Protein AF-A0A943KWG0-F1 (afdb_monomer)

Sequence (49 aa):
MAISDKNDRLTIIINKETKNKLAKIAEADGRSISNYVSRLIEKHVEEKR

Solvent-accessible surface area (backbone atoms only — not comparable to full-atom values): 3185 Å² total; per-residue (Å²): 133,86,69,58,95,91,59,83,88,86,89,81,90,74,59,71,65,60,52,53,51,45,46,54,54,16,51,76,70,76,40,52,52,66,59,46,50,53,52,52,50,52,51,53,55,61,77,73,107

Radius of gyration: 12.51 Å; Cα contacts (8 Å, |Δi|>4): 12; chains: 1; bounding box: 26×28×28 Å

Secondary structure (DSSP, 8-state):
-PPPTT---------HHHHHHHHHHHHHTTS-HHHHHHHHHHHHHHHT-

Foldseek 3Di:
DDDPPVDDDDDDDDDPVVVVVLCVVQVVVVHDSVVVVVVVVVVVVVVVD

Nearest PDB structures (fold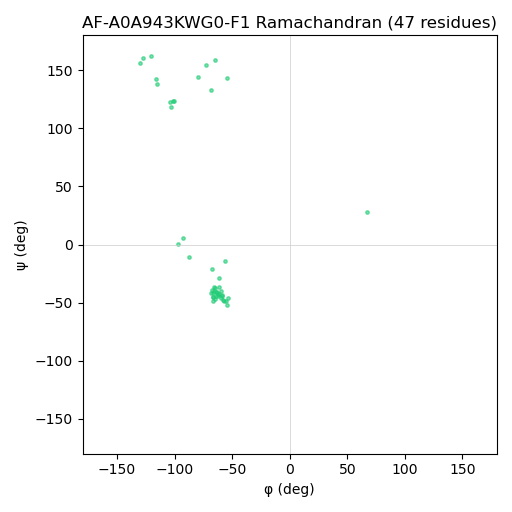seek):
  1bdv-assembly1_B  TM=8.187E-01  e=1.713E-01  Lederbergvirus P22
  3h87-assembly1_C  TM=8.796E-01  e=3.022E+00  Mycobacterium tuberculosis H37Rv
  8pv2-assembly1_CQ  TM=5.007E-01  e=9.384E+00  Thermochaetoides thermophila DSM 1495

Structure (mmCIF, N/CA/C/O backbone):
data_AF-A0A943KWG0-F1
#
_entry.id   AF-A0A943KWG0-F1
#
loop_
_atom_site.group_PDB
_atom_site.id
_atom_site.type_symbol
_atom_site.label_atom_id
_atom_site.label_alt_id
_atom_site.label_comp_id
_atom_site.label_asym_id
_atom_site.label_entity_id
_atom_site.label_seq_id
_atom_site.pdbx_PDB_ins_code
_atom_site.Cartn_x
_atom_site.Cartn_y
_atom_site.Cartn_z
_atom_site.occupancy
_atom_site.B_iso_or_equiv
_atom_site.auth_seq_id
_atom_site.auth_comp_id
_atom_site.auth_asym_id
_atom_site.auth_atom_id
_atom_site.pdbx_PDB_model_num
ATOM 1 N N . MET A 1 1 ? 17.203 -11.536 1.945 1.00 46.75 1 MET A N 1
ATOM 2 C CA . MET A 1 1 ? 15.857 -12.020 1.568 1.00 46.75 1 MET A CA 1
ATOM 3 C C . MET A 1 1 ? 15.714 -11.894 0.064 1.00 46.75 1 MET A C 1
ATOM 5 O O . MET A 1 1 ? 15.591 -10.775 -0.425 1.00 46.75 1 MET A O 1
ATOM 9 N N . ALA A 1 2 ? 15.825 -13.015 -0.650 1.00 58.22 2 ALA A N 1
ATOM 10 C CA . ALA A 1 2 ? 15.488 -13.069 -2.066 1.00 58.22 2 ALA A CA 1
ATOM 11 C C . ALA A 1 2 ? 13.974 -12.889 -2.201 1.00 58.22 2 ALA A C 1
ATOM 13 O O . ALA A 1 2 ? 13.200 -13.463 -1.434 1.00 58.22 2 ALA A O 1
ATOM 14 N N . ILE A 1 3 ? 13.568 -12.022 -3.112 1.00 71.19 3 ILE A N 1
ATOM 15 C CA . ILE A 1 3 ? 12.173 -11.902 -3.510 1.00 71.19 3 ILE A CA 1
ATOM 16 C C . ILE A 1 3 ? 11.910 -13.050 -4.491 1.00 71.19 3 ILE A C 1
ATOM 18 O O . ILE A 1 3 ? 12.821 -13.428 -5.221 1.00 71.19 3 ILE A O 1
ATOM 22 N N . SER A 1 4 ? 10.714 -13.642 -4.475 1.00 81.31 4 SER A N 1
ATOM 23 C CA . SER A 1 4 ? 10.333 -14.628 -5.498 1.00 81.31 4 SER A CA 1
ATOM 24 C C . SER A 1 4 ? 10.513 -14.024 -6.892 1.00 81.31 4 SER A C 1
ATOM 26 O O . SER A 1 4 ? 10.170 -12.861 -7.073 1.00 81.31 4 SER A O 1
ATOM 28 N N . ASP A 1 5 ? 10.950 -14.810 -7.879 1.00 79.88 5 ASP A N 1
ATOM 29 C CA . ASP A 1 5 ? 11.129 -14.359 -9.274 1.00 79.88 5 ASP A CA 1
ATOM 30 C C . ASP A 1 5 ? 9.859 -13.753 -9.905 1.00 79.88 5 ASP A C 1
ATOM 32 O O . ASP A 1 5 ? 9.916 -13.114 -10.951 1.00 79.88 5 ASP A O 1
ATOM 36 N N . 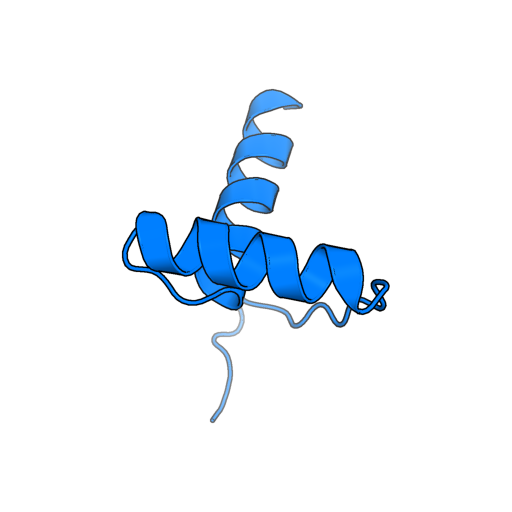LYS A 1 6 ? 8.695 -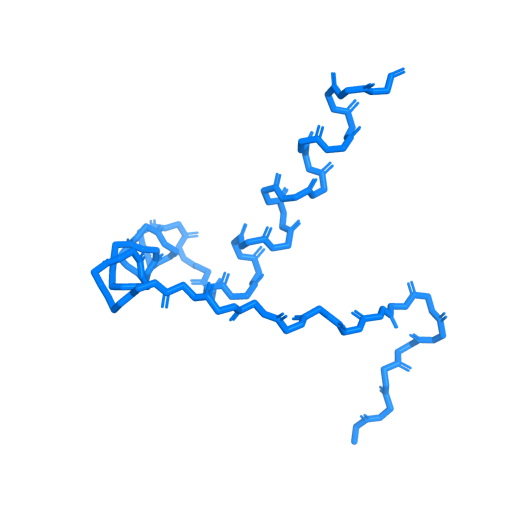13.956 -9.276 1.00 86.06 6 LYS A N 1
ATOM 37 C CA . LYS A 1 6 ? 7.402 -13.402 -9.700 1.00 86.06 6 LYS A CA 1
ATOM 38 C C . LYS A 1 6 ? 7.103 -12.007 -9.149 1.00 86.06 6 LYS A C 1
ATOM 40 O O . LYS A 1 6 ? 6.125 -11.399 -9.569 1.00 86.06 6 LYS A O 1
ATOM 45 N N . ASN A 1 7 ? 7.889 -11.528 -8.190 1.00 86.69 7 ASN A N 1
ATOM 46 C CA . ASN A 1 7 ? 7.627 -10.289 -7.472 1.00 86.69 7 ASN A CA 1
ATOM 47 C C . ASN A 1 7 ? 8.733 -9.273 -7.777 1.00 86.69 7 ASN A C 1
ATOM 49 O O . ASN A 1 7 ? 9.915 -9.605 -7.747 1.00 86.69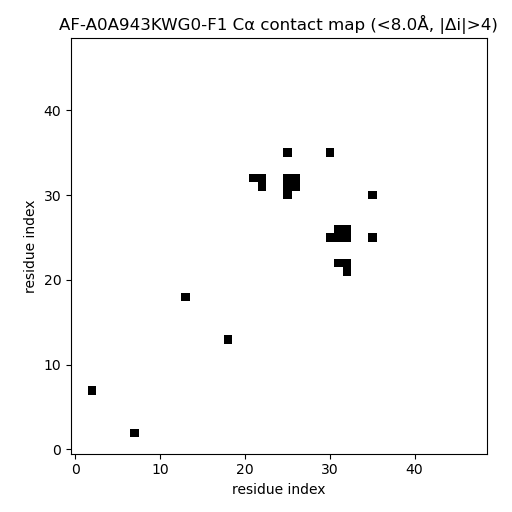 7 ASN A O 1
ATOM 53 N N . ASP A 1 8 ? 8.346 -8.016 -7.982 1.00 88.56 8 ASP A N 1
ATOM 54 C CA . ASP A 1 8 ? 9.273 -6.905 -8.212 1.00 88.56 8 ASP A CA 1
ATOM 55 C C . ASP A 1 8 ? 9.100 -5.809 -7.142 1.00 88.56 8 ASP A C 1
ATOM 57 O O . ASP A 1 8 ? 8.102 -5.775 -6.413 1.00 88.56 8 ASP A O 1
ATOM 61 N N . ARG A 1 9 ? 10.090 -4.920 -6.994 1.00 88.38 9 ARG A N 1
ATOM 62 C CA . ARG A 1 9 ? 10.059 -3.800 -6.044 1.00 88.38 9 ARG A CA 1
ATOM 63 C C . ARG A 1 9 ? 9.710 -2.497 -6.739 1.00 88.38 9 ARG A C 1
ATOM 65 O O . ARG A 1 9 ? 10.464 -1.990 -7.560 1.00 88.38 9 ARG A O 1
ATOM 72 N N . LEU A 1 10 ? 8.649 -1.863 -6.257 1.00 87.88 10 LEU A N 1
ATOM 73 C CA . LEU A 1 10 ? 8.316 -0.488 -6.596 1.00 87.88 10 LEU A CA 1
ATOM 74 C C . LEU A 1 10 ? 8.671 0.442 -5.429 1.00 87.88 10 LEU A C 1
ATOM 76 O O . LEU A 1 10 ? 8.168 0.276 -4.318 1.00 87.88 10 LEU A O 1
ATOM 80 N N . THR A 1 11 ? 9.513 1.444 -5.685 1.00 91.75 11 THR A N 1
ATOM 81 C CA . THR A 1 11 ? 9.764 2.540 -4.736 1.00 91.75 11 THR A CA 1
ATOM 82 C C . THR A 1 11 ? 8.974 3.765 -5.173 1.00 91.75 11 THR A C 1
ATOM 84 O O . THR A 1 11 ? 9.141 4.235 -6.294 1.00 91.75 11 THR A O 1
ATOM 87 N N . ILE A 1 12 ? 8.131 4.297 -4.286 1.00 90.31 12 ILE A N 1
ATOM 88 C CA . ILE A 1 12 ? 7.317 5.488 -4.553 1.00 90.31 12 ILE A CA 1
ATOM 89 C C . ILE A 1 12 ? 7.705 6.640 -3.632 1.00 90.31 12 ILE A C 1
ATOM 91 O O . ILE A 1 12 ? 7.978 6.446 -2.445 1.00 90.31 12 ILE A O 1
ATOM 95 N N . ILE A 1 13 ? 7.683 7.855 -4.175 1.00 94.88 13 ILE A N 1
ATOM 96 C CA . ILE A 1 13 ? 7.839 9.090 -3.408 1.00 94.88 13 ILE A CA 1
ATOM 97 C C . ILE A 1 13 ? 6.456 9.718 -3.265 1.00 94.88 13 ILE A C 1
ATOM 99 O O . ILE A 1 13 ? 5.817 10.071 -4.251 1.00 94.88 13 ILE A O 1
ATOM 103 N N . ILE A 1 14 ? 6.000 9.859 -2.024 1.00 93.88 14 ILE A N 1
ATOM 104 C CA . ILE A 1 14 ? 4.740 10.518 -1.676 1.00 93.88 14 ILE A CA 1
ATOM 105 C C . ILE A 1 14 ? 4.994 11.535 -0.568 1.00 93.88 14 ILE A C 1
ATOM 107 O O . ILE A 1 14 ? 5.950 11.412 0.202 1.00 93.88 14 ILE A O 1
ATOM 111 N N . ASN A 1 15 ? 4.130 12.543 -0.466 1.00 96.94 15 ASN A N 1
ATOM 112 C CA . ASN A 1 15 ? 4.237 13.517 0.612 1.00 96.94 15 ASN A CA 1
ATOM 113 C C . ASN A 1 15 ? 3.981 12.854 1.990 1.00 96.94 15 ASN A C 1
ATOM 115 O O . ASN A 1 15 ? 3.364 11.787 2.107 1.00 96.94 15 ASN A O 1
ATOM 119 N N . LYS A 1 16 ? 4.474 13.498 3.057 1.00 95.62 16 LYS A N 1
ATOM 120 C CA . LYS A 1 16 ? 4.371 12.970 4.429 1.00 95.62 16 LYS A CA 1
ATOM 121 C C . LYS A 1 16 ? 2.920 12.815 4.889 1.00 95.62 16 LYS A C 1
ATOM 123 O O . LYS A 1 16 ? 2.602 11.861 5.593 1.00 95.62 16 LYS A O 1
ATOM 128 N N . GLU A 1 17 ? 2.047 13.733 4.488 1.00 96.31 17 GLU A N 1
ATOM 129 C CA . GLU A 1 17 ? 0.642 13.723 4.893 1.00 96.31 17 GLU A CA 1
ATOM 130 C C . GLU A 1 17 ? -0.097 12.496 4.341 1.00 96.31 17 GLU A C 1
ATOM 132 O O . GLU A 1 17 ? -0.754 11.776 5.091 1.00 96.31 17 GLU A O 1
ATOM 137 N N . THR A 1 18 ? 0.078 12.201 3.054 1.00 94.88 18 THR A N 1
ATOM 138 C CA . THR A 1 18 ? -0.474 11.023 2.383 1.00 94.88 18 THR A CA 1
ATOM 139 C C . THR A 1 18 ? 0.058 9.746 3.015 1.00 94.88 18 THR A C 1
ATOM 141 O O . THR A 1 18 ? -0.726 8.841 3.293 1.00 94.88 18 THR A O 1
ATOM 144 N N . LYS A 1 19 ? 1.361 9.681 3.326 1.00 94.38 19 LYS A N 1
ATOM 145 C CA . LYS A 1 19 ? 1.935 8.529 4.036 1.00 94.38 19 LYS A CA 1
ATOM 146 C C . LYS A 1 19 ? 1.261 8.306 5.395 1.00 94.38 19 LYS A C 1
ATOM 148 O O . LYS A 1 19 ? 0.921 7.174 5.725 1.00 94.38 19 LYS A O 1
ATOM 153 N N . ASN A 1 20 ? 1.030 9.373 6.159 1.00 95.25 20 ASN A N 1
ATOM 154 C CA . ASN A 1 20 ? 0.375 9.284 7.465 1.00 95.25 20 ASN A CA 1
ATOM 155 C C . ASN A 1 20 ? -1.096 8.866 7.353 1.00 95.25 20 ASN A C 1
ATOM 157 O O . ASN A 1 20 ? -1.571 8.072 8.161 1.00 95.25 20 ASN A O 1
ATOM 161 N N . LYS A 1 21 ? -1.823 9.366 6.347 1.00 95.25 21 LYS A N 1
ATOM 162 C CA . LYS A 1 21 ? -3.202 8.934 6.076 1.00 95.25 21 LYS A CA 1
ATOM 163 C C . LYS A 1 21 ? -3.250 7.454 5.688 1.00 95.25 21 LYS A C 1
ATOM 165 O O . LYS A 1 21 ? -4.057 6.719 6.245 1.00 95.25 21 LYS A O 1
ATOM 170 N N . LEU A 1 22 ? -2.346 7.002 4.816 1.00 93.94 22 LEU A N 1
ATOM 171 C CA . LEU A 1 22 ? -2.222 5.589 4.442 1.00 93.94 22 LEU A CA 1
ATOM 172 C C . LEU A 1 22 ? -1.913 4.695 5.642 1.00 93.94 22 LEU A C 1
ATOM 174 O O . LEU A 1 22 ? -2.485 3.617 5.738 1.00 93.94 22 LEU A O 1
ATOM 178 N N . ALA A 1 23 ? -1.055 5.143 6.564 1.00 93.44 23 ALA A N 1
ATOM 179 C CA . ALA A 1 23 ? -0.763 4.408 7.793 1.00 93.44 23 ALA A CA 1
ATOM 180 C C . ALA A 1 23 ? -2.032 4.143 8.610 1.00 93.44 23 ALA A C 1
ATOM 182 O O . ALA A 1 23 ? -2.302 2.9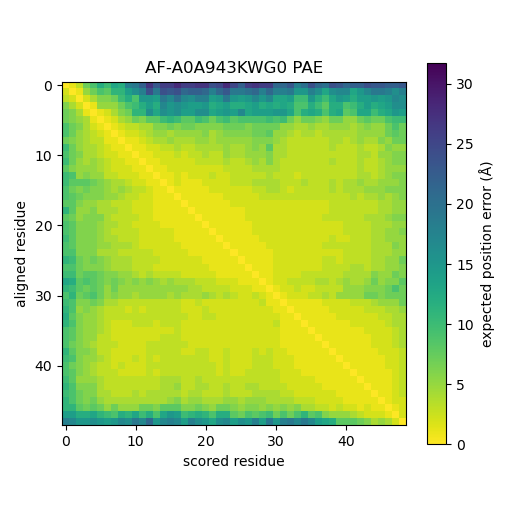98 8.951 1.00 93.44 23 ALA A O 1
ATOM 183 N N . LYS A 1 24 ? -2.849 5.180 8.833 1.00 95.31 24 LYS A N 1
ATOM 184 C CA . LYS A 1 24 ? -4.108 5.065 9.585 1.00 95.31 24 LYS A CA 1
ATOM 185 C C . LYS A 1 24 ? -5.126 4.160 8.893 1.00 95.31 24 LYS A C 1
ATOM 187 O O . LYS A 1 24 ? -5.799 3.379 9.554 1.00 95.31 24 LYS A O 1
ATOM 192 N N . ILE A 1 25 ? -5.244 4.266 7.568 1.00 94.69 25 ILE A N 1
ATOM 193 C CA . ILE A 1 25 ? -6.172 3.433 6.790 1.00 94.69 25 ILE A CA 1
ATOM 194 C C . ILE A 1 25 ? -5.728 1.967 6.827 1.00 94.69 25 ILE A C 1
ATOM 196 O O . ILE A 1 25 ? -6.548 1.085 7.058 1.00 94.69 25 ILE A O 1
ATOM 200 N N . ALA A 1 26 ? -4.433 1.706 6.638 1.00 93.62 26 ALA A N 1
ATOM 201 C CA . ALA A 1 26 ? -3.890 0.354 6.687 1.00 93.62 26 ALA A CA 1
ATOM 202 C C . ALA A 1 26 ? -4.051 -0.269 8.083 1.00 93.62 26 ALA A C 1
ATOM 204 O O . ALA A 1 26 ? -4.444 -1.427 8.187 1.00 93.62 26 ALA A O 1
ATOM 205 N N . GLU A 1 27 ? -3.820 0.511 9.143 1.00 93.62 27 GLU A N 1
ATOM 206 C CA . GLU A 1 27 ? -4.016 0.087 10.532 1.00 93.62 27 GLU A CA 1
ATOM 207 C C . GLU A 1 27 ? -5.482 -0.257 10.827 1.00 93.62 27 GLU A C 1
ATOM 209 O O . GLU A 1 27 ? -5.755 -1.313 11.394 1.00 93.62 27 GLU A O 1
ATOM 214 N N . ALA A 1 28 ? -6.429 0.567 10.363 1.00 93.44 28 ALA A N 1
ATOM 215 C CA . ALA A 1 28 ? -7.861 0.293 10.495 1.00 93.44 28 ALA A CA 1
ATOM 216 C C . ALA A 1 28 ? -8.299 -1.001 9.777 1.00 93.44 28 ALA A C 1
ATOM 218 O O . ALA A 1 28 ? -9.247 -1.651 10.206 1.00 93.44 28 ALA A O 1
ATOM 219 N N . ASP A 1 29 ? -7.597 -1.390 8.710 1.00 88.25 29 ASP A N 1
ATOM 220 C CA . ASP A 1 29 ? -7.829 -2.625 7.944 1.00 88.25 29 ASP A CA 1
ATOM 221 C C . ASP A 1 29 ? -6.968 -3.808 8.454 1.00 88.25 29 ASP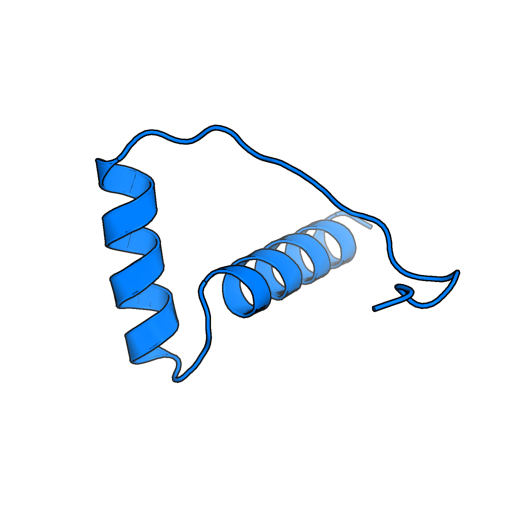 A C 1
ATOM 223 O O . ASP A 1 29 ? -6.943 -4.882 7.847 1.00 88.25 29 ASP A O 1
ATOM 227 N N . GLY A 1 30 ? -6.226 -3.620 9.558 1.00 92.50 30 GLY A N 1
ATOM 228 C CA . GLY A 1 30 ? -5.372 -4.638 10.180 1.00 92.50 30 GLY A CA 1
ATOM 229 C C . GLY A 1 30 ? -4.161 -5.050 9.334 1.00 92.50 30 GLY A C 1
ATOM 230 O O . GLY A 1 30 ? -3.707 -6.193 9.417 1.00 92.50 30 GLY A O 1
ATOM 231 N N . ARG A 1 31 ? -3.649 -4.162 8.471 1.00 90.56 31 ARG A N 1
ATOM 232 C CA . ARG A 1 31 ? -2.578 -4.456 7.503 1.00 90.56 31 ARG A CA 1
ATOM 233 C C . ARG A 1 31 ? -1.416 -3.476 7.599 1.00 90.56 31 ARG A C 1
ATOM 235 O O . ARG A 1 31 ? -1.536 -2.351 8.071 1.00 90.56 31 ARG A O 1
ATOM 242 N N . SER A 1 32 ? -0.267 -3.891 7.068 1.00 93.88 32 SER A N 1
ATOM 243 C CA . SER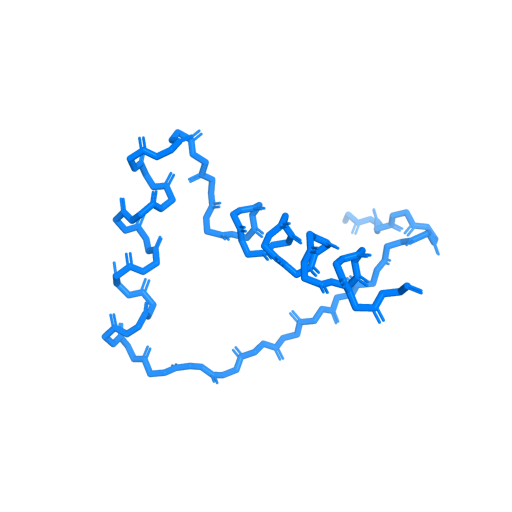 A 1 32 ? 0.837 -2.968 6.812 1.00 93.88 32 SER A CA 1
ATOM 244 C C . SER A 1 32 ? 0.524 -2.063 5.617 1.00 93.88 32 SER A C 1
ATOM 246 O O . SER A 1 32 ? -0.208 -2.448 4.702 1.00 93.88 32 SER A O 1
ATOM 248 N N . ILE A 1 33 ? 1.139 -0.878 5.588 1.00 93.31 33 ILE A N 1
ATOM 249 C CA . ILE A 1 33 ? 1.009 0.074 4.472 1.00 93.31 33 ILE A CA 1
ATOM 250 C C . ILE A 1 33 ? 1.362 -0.595 3.142 1.00 93.31 33 ILE A C 1
ATOM 252 O O . ILE A 1 33 ? 0.625 -0.454 2.174 1.00 93.31 33 ILE A O 1
ATOM 256 N N . SER A 1 34 ? 2.469 -1.342 3.096 1.00 91.38 34 SER A N 1
ATOM 257 C CA . SER A 1 34 ? 2.919 -2.013 1.875 1.00 91.38 34 SER A CA 1
ATOM 258 C C . SER A 1 34 ? 1.880 -3.002 1.356 1.00 91.38 34 SER A C 1
ATOM 260 O O . SER A 1 34 ? 1.556 -2.956 0.178 1.00 91.38 34 SER A O 1
ATOM 262 N N . ASN A 1 35 ? 1.305 -3.833 2.232 1.00 91.94 35 ASN A N 1
ATOM 263 C CA . ASN A 1 35 ? 0.283 -4.800 1.830 1.00 91.94 35 ASN A CA 1
ATOM 264 C C . ASN A 1 35 ? -1.006 -4.101 1.363 1.00 91.94 35 ASN A C 1
ATOM 266 O O . ASN A 1 35 ? -1.590 -4.469 0.347 1.00 91.94 35 ASN A O 1
ATOM 270 N N . TYR A 1 36 ? -1.423 -3.048 2.074 1.00 93.62 36 TYR A N 1
ATOM 271 C CA . TYR A 1 36 ? -2.573 -2.238 1.676 1.00 93.62 36 TYR A CA 1
ATOM 272 C C . TYR A 1 36 ? -2.388 -1.640 0.273 1.00 93.62 36 TYR A C 1
ATOM 274 O O . TYR A 1 36 ? -3.271 -1.758 -0.575 1.00 93.62 36 TYR A O 1
ATOM 282 N N . VAL A 1 37 ? -1.222 -1.043 0.011 1.00 93.44 37 VAL A N 1
ATOM 283 C CA . VAL A 1 37 ? -0.903 -0.431 -1.284 1.00 93.44 37 VAL A CA 1
ATOM 284 C C . VAL A 1 37 ? -0.807 -1.481 -2.390 1.00 93.44 37 VAL A C 1
ATOM 286 O O . VAL A 1 37 ? -1.397 -1.272 -3.446 1.00 93.44 37 VAL A O 1
ATOM 289 N N . SER A 1 38 ? -0.136 -2.614 -2.156 1.00 92.38 38 SER A N 1
ATOM 290 C CA . SER A 1 38 ? -0.051 -3.709 -3.133 1.00 92.38 38 SER A CA 1
ATOM 291 C C . SER A 1 38 ? -1.436 -4.177 -3.575 1.00 92.38 38 SER A C 1
ATOM 293 O O . SER A 1 38 ? -1.716 -4.198 -4.769 1.00 92.38 38 SER A O 1
ATOM 295 N N . ARG A 1 39 ? -2.342 -4.430 -2.625 1.00 92.38 39 ARG A N 1
ATOM 296 C CA . ARG A 1 39 ? -3.707 -4.878 -2.929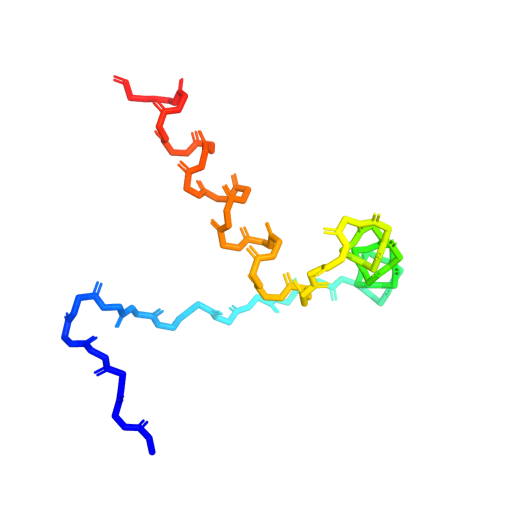 1.00 92.38 39 ARG A CA 1
ATOM 297 C C . ARG A 1 39 ? -4.532 -3.821 -3.666 1.00 92.38 39 ARG A C 1
ATOM 299 O O . ARG A 1 39 ? -5.342 -4.157 -4.526 1.00 92.38 39 ARG A O 1
ATOM 306 N N . LEU A 1 40 ? -4.352 -2.544 -3.325 1.00 92.69 40 LEU A N 1
ATOM 307 C CA . LEU A 1 40 ? -5.029 -1.444 -4.011 1.00 92.69 40 LEU A CA 1
ATOM 308 C C . LEU A 1 40 ? -4.567 -1.328 -5.471 1.00 92.69 40 LEU A C 1
ATOM 310 O O . LEU A 1 40 ? -5.396 -1.116 -6.352 1.00 92.69 40 LEU A O 1
ATOM 314 N N . ILE A 1 41 ? -3.268 -1.508 -5.726 1.00 93.12 41 ILE A N 1
ATOM 315 C CA . ILE A 1 41 ? -2.701 -1.527 -7.080 1.00 93.12 41 ILE A CA 1
ATOM 316 C C . ILE A 1 41 ? -3.208 -2.746 -7.858 1.00 93.12 41 ILE A C 1
ATOM 318 O O . ILE A 1 41 ? -3.690 -2.571 -8.973 1.00 93.12 41 ILE A O 1
ATOM 322 N N . GLU A 1 42 ? -3.154 -3.948 -7.277 1.00 92.44 42 GLU A N 1
ATOM 323 C CA . GLU A 1 42 ? -3.663 -5.182 -7.900 1.00 92.44 42 GLU A CA 1
ATOM 324 C C . GLU A 1 42 ? -5.124 -5.027 -8.323 1.00 92.44 42 GLU A C 1
ATOM 326 O O . GLU A 1 42 ? -5.450 -5.192 -9.498 1.00 92.44 42 GLU A O 1
ATOM 331 N N . LYS A 1 43 ? -5.983 -4.592 -7.394 1.00 94.56 43 LYS A N 1
ATOM 332 C CA . LYS A 1 43 ? -7.400 -4.350 -7.672 1.00 94.56 43 LYS A CA 1
ATOM 333 C C . LYS A 1 43 ? -7.600 -3.320 -8.787 1.00 94.56 43 LYS A C 1
ATOM 335 O O . LYS A 1 43 ? -8.434 -3.520 -9.662 1.00 94.56 43 LYS A O 1
ATOM 340 N N . HIS A 1 44 ? -6.841 -2.224 -8.774 1.00 94.50 44 HIS A N 1
ATOM 341 C CA . HIS A 1 44 ? -6.959 -1.193 -9.805 1.00 94.50 44 HIS A CA 1
ATOM 342 C C . HIS A 1 44 ? -6.557 -1.702 -11.196 1.00 94.50 44 HIS A C 1
ATOM 344 O O . HIS A 1 44 ? -7.171 -1.323 -12.191 1.00 94.50 44 HIS A O 1
ATOM 350 N N . VAL A 1 45 ? -5.533 -2.556 -11.273 1.00 93.75 45 VAL A N 1
ATOM 351 C CA . VAL A 1 45 ? -5.102 -3.186 -12.527 1.00 93.75 45 VAL A CA 1
ATOM 352 C C . VAL A 1 45 ? -6.151 -4.178 -13.026 1.00 93.75 45 VAL A C 1
ATOM 354 O O . VAL A 1 45 ? -6.445 -4.182 -14.217 1.00 93.75 45 VAL A O 1
ATOM 357 N N . GLU A 1 46 ? -6.743 -4.978 -12.136 1.00 94.06 46 GLU A N 1
ATOM 358 C CA . GLU A 1 46 ? -7.830 -5.904 -12.481 1.00 94.06 46 GLU A CA 1
ATOM 359 C C . GLU A 1 46 ? -9.079 -5.173 -12.995 1.00 94.06 46 GLU A C 1
ATOM 361 O O . GLU A 1 46 ? -9.649 -5.587 -13.997 1.00 94.06 46 GLU A O 1
ATOM 366 N N . GLU A 1 47 ? -9.477 -4.060 -12.369 1.00 93.62 47 GLU A N 1
ATOM 367 C CA . GLU A 1 47 ? -10.645 -3.258 -12.780 1.00 93.62 47 GLU A CA 1
ATOM 368 C C . GLU A 1 47 ? -10.469 -2.546 -14.132 1.00 93.62 47 GLU A C 1
ATOM 370 O O . GLU A 1 47 ? -11.449 -2.121 -14.745 1.00 93.62 47 GLU A O 1
ATOM 375 N N . LYS A 1 48 ? -9.226 -2.350 -14.581 1.00 86.06 48 LYS A N 1
ATOM 376 C CA . LYS A 1 48 ? -8.895 -1.674 -15.846 1.00 86.06 48 LYS A CA 1
ATOM 377 C C . LYS A 1 48 ? -8.633 -2.640 -17.000 1.00 86.06 48 LYS A C 1
ATOM 379 O O . LYS A 1 4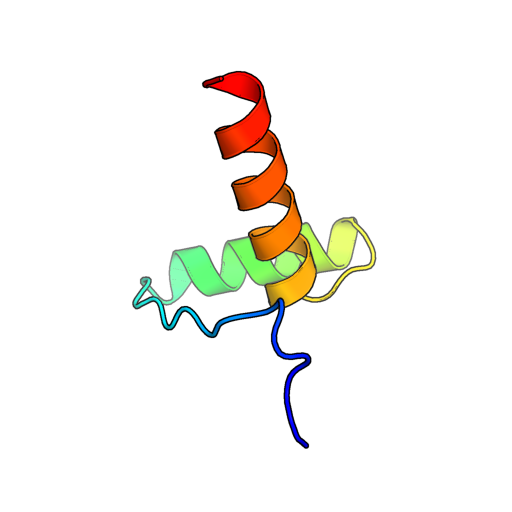8 ? -8.309 -2.174 -18.095 1.00 86.06 48 LYS A O 1
ATOM 384 N N . ARG A 1 49 ? -8.742 -3.942 -16.751 1.00 60.78 49 ARG A N 1
ATOM 385 C CA . ARG A 1 49 ? -8.503 -5.010 -17.717 1.00 60.78 49 ARG A CA 1
ATOM 386 C C . ARG A 1 49 ? -9.804 -5.491 -18.345 1.00 60.78 49 ARG A C 1
ATOM 388 O O . ARG A 1 49 ? -9.742 -5.834 -19.544 1.00 60.78 49 ARG A O 1
#

Mean predicted aligned error: 4.82 Å

pLDDT: mean 89.42, std 9.96, range [46.75, 96.94]